Protein AF-A0A951L3A8-F1 (afdb_monomer_lite)
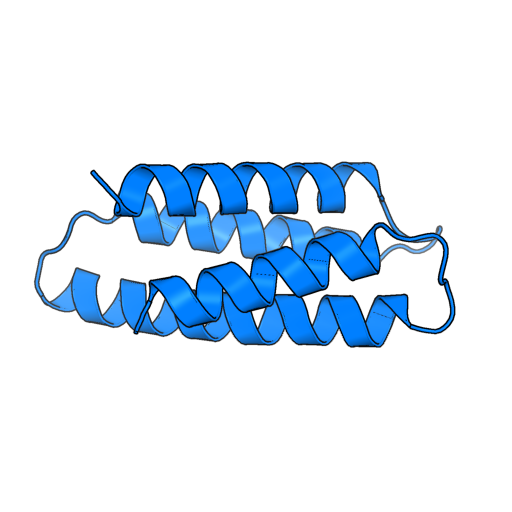
Radius of gyration: 13.27 Å; chains: 1; bounding box: 36×20×39 Å

pLDDT: mean 76.81, std 11.12, range [34.44, 88.5]

Sequence (96 aa):
MTALACRAALAALDRALEDRPDKIYDDLAAAVRCLVQLRSELTAKRREDAPGRQLERCNAILSMVVGGEYPLAGIRRERLQKARDELASLLDGQAC

Structure (mmCIF, N/CA/C/O backbone):
data_AF-A0A951L3A8-F1
#
_entry.id   AF-A0A951L3A8-F1
#
loop_
_atom_site.group_PDB
_atom_site.id
_atom_site.type_symbol
_atom_site.label_atom_id
_atom_site.label_alt_id
_atom_site.label_comp_id
_atom_site.label_asym_id
_atom_site.label_entity_id
_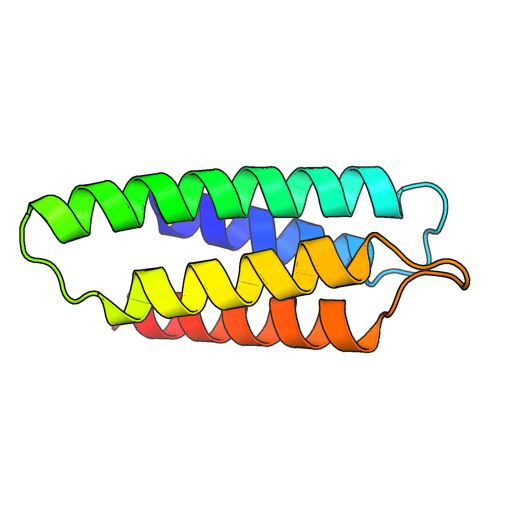atom_site.label_seq_id
_atom_site.pdbx_PDB_ins_code
_atom_site.Cartn_x
_atom_site.Cartn_y
_atom_site.Cartn_z
_atom_site.occupancy
_atom_site.B_iso_or_equiv
_atom_site.auth_seq_id
_atom_site.auth_comp_id
_atom_site.auth_asym_id
_atom_site.auth_atom_id
_atom_site.pdbx_PDB_model_num
ATOM 1 N N . MET A 1 1 ? -17.120 4.419 3.493 1.00 49.50 1 MET A N 1
ATOM 2 C CA . MET A 1 1 ? -16.286 4.923 2.372 1.00 49.50 1 MET A CA 1
ATOM 3 C C . MET A 1 1 ? -14.868 4.339 2.341 1.00 49.50 1 MET A C 1
ATOM 5 O O . MET A 1 1 ? -14.277 4.309 1.272 1.00 49.50 1 MET A O 1
ATOM 9 N N . THR A 1 2 ? -14.356 3.795 3.451 1.00 58.69 2 THR A N 1
ATOM 10 C CA . THR A 1 2 ? -12.986 3.264 3.617 1.00 58.69 2 THR A CA 1
ATOM 11 C C . THR A 1 2 ? -12.571 2.212 2.572 1.00 58.69 2 THR A C 1
ATOM 13 O O . THR A 1 2 ? -11.464 2.260 2.047 1.00 58.69 2 THR A O 1
ATOM 16 N N . ALA A 1 3 ? -13.486 1.324 2.163 1.00 63.91 3 ALA A N 1
ATOM 17 C CA . ALA A 1 3 ? -13.203 0.293 1.158 1.00 63.91 3 ALA A CA 1
ATOM 18 C C . ALA A 1 3 ? -12.909 0.843 -0.255 1.00 63.91 3 ALA A C 1
ATOM 20 O O . ALA A 1 3 ? -12.250 0.173 -1.048 1.00 63.91 3 ALA A O 1
ATOM 21 N N . LEU A 1 4 ? -13.390 2.048 -0.597 1.00 68.31 4 LEU A N 1
ATOM 22 C CA . LEU A 1 4 ? -13.184 2.634 -1.927 1.00 68.31 4 LEU A CA 1
ATOM 23 C C . LEU A 1 4 ? -11.757 3.183 -2.080 1.00 68.31 4 LEU A C 1
ATOM 25 O O . LEU A 1 4 ? -11.110 2.918 -3.090 1.00 68.31 4 LEU A O 1
ATOM 29 N N . ALA A 1 5 ? -11.248 3.878 -1.056 1.00 67.00 5 ALA A N 1
ATOM 30 C CA . ALA A 1 5 ? -9.882 4.405 -1.035 1.00 67.00 5 ALA A CA 1
ATOM 31 C C . ALA A 1 5 ? -8.839 3.277 -1.026 1.00 67.00 5 ALA A C 1
ATOM 33 O O . ALA A 1 5 ? -7.860 3.335 -1.766 1.00 67.00 5 ALA A O 1
ATOM 34 N N . CYS A 1 6 ? -9.089 2.210 -0.259 1.00 72.69 6 CYS A N 1
ATOM 35 C CA . CYS A 1 6 ? -8.241 1.021 -0.258 1.00 72.69 6 CYS A CA 1
ATOM 36 C C . CYS A 1 6 ? -8.205 0.325 -1.630 1.00 72.69 6 CYS A C 1
ATOM 38 O O . CYS A 1 6 ? -7.130 -0.031 -2.102 1.00 72.69 6 CYS A O 1
ATOM 40 N N . ARG A 1 7 ? -9.355 0.167 -2.306 1.00 80.06 7 ARG A N 1
ATOM 41 C CA . ARG A 1 7 ? -9.405 -0.411 -3.663 1.00 80.06 7 ARG A CA 1
ATOM 42 C C . ARG A 1 7 ? -8.690 0.453 -4.700 1.00 80.06 7 ARG A C 1
ATOM 44 O O . ARG A 1 7 ? -8.005 -0.083 -5.563 1.00 80.06 7 ARG A O 1
ATOM 51 N N . ALA A 1 8 ? -8.816 1.776 -4.605 1.00 80.19 8 ALA A N 1
ATOM 52 C CA . ALA A 1 8 ? -8.109 2.699 -5.489 1.00 80.19 8 ALA A CA 1
ATOM 53 C C . ALA A 1 8 ? -6.584 2.646 -5.280 1.00 80.19 8 ALA A C 1
ATOM 55 O O . ALA A 1 8 ? -5.842 2.621 -6.261 1.00 80.19 8 ALA A O 1
ATOM 56 N N . ALA A 1 9 ? -6.126 2.558 -4.025 1.00 78.12 9 ALA A N 1
ATOM 57 C CA . ALA A 1 9 ? -4.717 2.348 -3.696 1.00 78.12 9 ALA A CA 1
ATOM 58 C C . ALA A 1 9 ? -4.198 1.005 -4.232 1.00 78.12 9 ALA A C 1
ATOM 60 O O . ALA A 1 9 ? -3.116 0.967 -4.811 1.00 78.12 9 ALA A O 1
ATOM 61 N N . LEU A 1 10 ? -4.978 -0.075 -4.097 1.00 84.88 10 LEU A N 1
ATOM 62 C CA . LEU A 1 10 ? -4.613 -1.392 -4.621 1.00 84.88 10 LEU A CA 1
ATOM 63 C C . LEU A 1 10 ? -4.448 -1.348 -6.145 1.00 84.88 10 LEU A C 1
ATOM 65 O O . LEU A 1 10 ? -3.405 -1.732 -6.656 1.00 84.88 10 LEU A O 1
ATOM 69 N N . ALA A 1 11 ? -5.424 -0.775 -6.853 1.00 84.56 11 ALA A N 1
ATOM 70 C CA . ALA A 1 11 ? -5.368 -0.639 -8.305 1.00 84.56 11 ALA A CA 1
ATOM 71 C C . ALA A 1 11 ? -4.199 0.245 -8.773 1.00 84.56 11 ALA A C 1
ATOM 73 O O . ALA A 1 11 ? -3.653 0.021 -9.848 1.00 84.56 11 ALA A O 1
ATOM 74 N N . ALA A 1 12 ? -3.817 1.264 -7.998 1.00 82.62 12 ALA A N 1
ATOM 75 C CA . ALA A 1 12 ? -2.648 2.089 -8.296 1.00 82.62 12 ALA A CA 1
ATOM 76 C C . ALA A 1 12 ? -1.331 1.325 -8.092 1.00 82.62 12 ALA A C 1
ATOM 78 O O . ALA A 1 12 ? -0.434 1.431 -8.922 1.00 82.62 12 ALA A O 1
ATOM 79 N N . LEU A 1 13 ? -1.234 0.507 -7.039 1.00 81.50 13 LEU A N 1
ATOM 80 C CA . LEU A 1 13 ? -0.076 -0.363 -6.816 1.00 81.50 13 LEU A CA 1
ATOM 81 C C . LEU A 1 13 ? 0.031 -1.462 -7.878 1.00 81.50 13 LEU A C 1
ATOM 83 O O . LEU A 1 13 ? 1.130 -1.708 -8.364 1.00 81.50 13 LEU A O 1
ATOM 87 N N . ASP A 1 14 ? -1.089 -2.068 -8.284 1.00 85.44 14 ASP A N 1
ATOM 88 C CA . ASP A 1 14 ? -1.119 -3.048 -9.376 1.00 85.44 14 ASP A CA 1
ATOM 89 C C . ASP A 1 14 ? -0.600 -2.414 -10.682 1.00 85.44 14 ASP A C 1
ATOM 91 O O . ASP A 1 14 ? 0.264 -2.985 -11.343 1.00 85.44 14 ASP A O 1
ATOM 95 N N . ARG A 1 15 ? -1.026 -1.182 -11.007 1.00 81.31 15 ARG A N 1
ATOM 96 C CA . ARG A 1 15 ? -0.522 -0.445 -12.181 1.00 81.31 15 ARG A CA 1
ATOM 97 C C . ARG A 1 15 ? 0.955 -0.066 -12.080 1.00 81.31 15 ARG A C 1
ATOM 99 O O . ARG A 1 15 ? 1.647 -0.129 -13.092 1.00 81.31 15 ARG A O 1
ATOM 106 N N . ALA A 1 16 ? 1.440 0.297 -10.891 1.00 76.75 16 ALA A N 1
ATOM 107 C CA . ALA A 1 16 ? 2.854 0.601 -10.653 1.00 76.75 16 ALA A CA 1
ATOM 108 C C . ALA A 1 16 ? 3.760 -0.642 -10.764 1.00 76.75 16 ALA A C 1
ATOM 110 O O . ALA A 1 16 ? 4.969 -0.512 -10.961 1.00 76.75 16 ALA A O 1
ATOM 111 N N . LEU A 1 17 ? 3.190 -1.842 -10.621 1.00 80.00 17 LEU A N 1
ATOM 112 C CA . LEU A 1 17 ? 3.882 -3.117 -10.815 1.00 80.00 17 LEU A CA 1
ATOM 113 C C . LEU A 1 17 ? 3.902 -3.567 -12.285 1.00 80.00 17 LEU A C 1
ATOM 115 O O . LEU A 1 17 ? 4.706 -4.434 -12.632 1.00 80.00 17 LEU A O 1
ATOM 119 N N . GLU A 1 18 ? 3.080 -2.971 -13.154 1.00 81.25 18 GLU A N 1
ATOM 120 C CA . GLU A 1 18 ? 3.158 -3.181 -14.603 1.00 81.25 18 GLU A CA 1
ATOM 121 C C . GLU A 1 18 ? 4.466 -2.600 -15.173 1.00 81.25 18 GLU A C 1
ATOM 123 O O . GLU A 1 18 ? 5.048 -1.651 -14.640 1.00 81.25 18 GLU A O 1
ATOM 128 N N . ASP A 1 19 ? 4.946 -3.152 -16.292 1.00 67.69 19 ASP A N 1
ATOM 129 C CA . ASP A 1 19 ? 6.183 -2.703 -16.943 1.00 67.69 19 ASP A CA 1
ATOM 130 C C . ASP A 1 19 ? 5.958 -1.410 -17.755 1.00 67.69 19 ASP A C 1
ATOM 132 O O . ASP A 1 19 ? 6.001 -1.396 -18.984 1.00 67.69 19 ASP A O 1
ATOM 136 N N . ARG A 1 20 ? 5.641 -0.315 -17.046 1.00 70.31 20 ARG A N 1
ATOM 137 C CA . ARG A 1 20 ? 5.384 1.031 -17.594 1.00 70.31 20 ARG A CA 1
ATOM 138 C C . ARG A 1 20 ? 6.210 2.096 -16.864 1.00 70.31 20 ARG A C 1
ATOM 140 O O . ARG A 1 20 ? 5.700 2.786 -15.976 1.00 70.31 20 ARG A O 1
ATOM 147 N N . PRO A 1 21 ? 7.505 2.231 -17.196 1.00 67.88 21 PRO A N 1
ATOM 148 C CA . PRO A 1 21 ? 8.416 3.130 -16.486 1.00 67.88 21 PRO A CA 1
ATOM 149 C C . PRO A 1 21 ? 8.047 4.617 -16.620 1.00 67.88 21 PRO A C 1
ATOM 151 O O . PRO A 1 21 ? 8.445 5.415 -15.778 1.00 67.88 21 PRO A O 1
ATOM 154 N N . ASP A 1 22 ? 7.272 4.994 -17.637 1.00 74.94 22 ASP A N 1
ATOM 155 C CA . ASP A 1 22 ? 6.795 6.359 -17.884 1.00 74.94 22 ASP A CA 1
ATOM 156 C C . ASP A 1 22 ? 5.665 6.794 -16.937 1.00 74.94 22 ASP A C 1
ATOM 158 O O . ASP A 1 22 ? 5.527 7.984 -16.666 1.00 74.94 22 ASP A O 1
ATOM 162 N N . LYS A 1 23 ? 4.880 5.848 -16.404 1.00 77.44 23 LYS A N 1
ATOM 163 C CA . LYS A 1 23 ? 3.702 6.138 -15.556 1.00 77.44 23 LYS A CA 1
ATOM 164 C C . LYS A 1 23 ? 3.872 5.765 -14.096 1.00 77.44 23 LYS A C 1
ATOM 166 O O . LYS A 1 23 ? 3.040 6.117 -13.264 1.00 77.44 23 LYS A O 1
ATOM 171 N N . ILE A 1 24 ? 4.963 5.083 -13.770 1.00 77.94 24 ILE A N 1
ATOM 172 C CA . ILE A 1 24 ? 5.177 4.522 -12.441 1.00 77.94 24 ILE A CA 1
ATOM 173 C C . ILE A 1 24 ? 5.168 5.587 -11.335 1.00 77.94 24 ILE A C 1
ATOM 175 O O . ILE A 1 24 ? 4.625 5.341 -10.265 1.00 77.94 24 ILE A O 1
ATOM 179 N N . TYR A 1 25 ? 5.683 6.792 -11.594 1.00 78.81 25 TYR A N 1
ATOM 180 C CA . TYR A 1 25 ? 5.645 7.891 -10.626 1.00 78.81 25 TYR A CA 1
ATOM 181 C C . TYR A 1 25 ? 4.228 8.435 -10.402 1.00 78.81 25 TYR A C 1
ATOM 183 O O . TYR A 1 25 ? 3.864 8.729 -9.265 1.00 78.81 25 TYR A O 1
ATOM 191 N N . ASP A 1 26 ? 3.409 8.523 -11.452 1.00 82.00 26 ASP A N 1
ATOM 192 C CA . ASP A 1 26 ? 2.012 8.955 -11.334 1.00 82.00 26 ASP A CA 1
ATOM 193 C C . ASP A 1 26 ? 1.171 7.919 -10.580 1.00 82.00 26 ASP A C 1
ATOM 195 O O . ASP A 1 26 ? 0.354 8.276 -9.722 1.00 82.00 26 ASP A O 1
ATOM 199 N N . ASP A 1 27 ? 1.403 6.633 -10.856 1.00 80.69 27 ASP A N 1
ATOM 200 C CA . ASP A 1 27 ? 0.739 5.521 -10.176 1.00 80.69 27 ASP A CA 1
ATOM 201 C C . ASP A 1 27 ? 1.148 5.433 -8.695 1.00 80.69 27 ASP A C 1
ATOM 203 O O . ASP A 1 27 ? 0.286 5.269 -7.826 1.00 80.69 27 ASP A O 1
ATOM 207 N N . LEU A 1 28 ? 2.430 5.638 -8.372 1.00 80.62 28 LEU A N 1
ATOM 208 C CA . LEU A 1 28 ? 2.898 5.696 -6.983 1.00 80.62 28 LEU A CA 1
ATOM 209 C C . LEU A 1 28 ? 2.344 6.918 -6.244 1.00 80.62 28 LEU A C 1
ATOM 211 O O . LEU A 1 28 ? 1.799 6.772 -5.146 1.00 80.62 28 LEU A O 1
ATOM 215 N N . ALA A 1 29 ? 2.336 8.092 -6.879 1.00 84.62 29 ALA A N 1
ATOM 216 C CA . ALA A 1 29 ? 1.724 9.286 -6.308 1.00 84.62 29 ALA A CA 1
ATOM 217 C C . ALA A 1 29 ? 0.218 9.091 -6.048 1.00 84.62 29 ALA A C 1
ATOM 219 O O . ALA A 1 29 ? -0.309 9.556 -5.033 1.00 84.62 29 ALA A O 1
ATOM 220 N N . ALA A 1 30 ? -0.500 8.396 -6.936 1.00 84.56 30 ALA A N 1
ATOM 221 C CA . ALA A 1 30 ? -1.899 8.033 -6.719 1.00 84.56 30 ALA A CA 1
ATOM 222 C C . ALA A 1 30 ? -2.065 7.079 -5.523 1.00 84.56 30 ALA A C 1
ATOM 224 O O . ALA A 1 30 ? -2.905 7.335 -4.656 1.00 84.56 30 ALA A O 1
ATOM 225 N N . ALA A 1 31 ? -1.230 6.039 -5.424 1.00 83.00 31 ALA A N 1
ATOM 226 C CA . ALA A 1 31 ? -1.237 5.108 -4.297 1.00 83.00 31 ALA A CA 1
ATOM 227 C C . ALA A 1 31 ? -0.977 5.825 -2.960 1.00 83.00 31 ALA A C 1
ATOM 229 O O . ALA A 1 31 ? -1.714 5.620 -1.992 1.00 83.00 31 ALA A O 1
ATOM 230 N N . VAL A 1 32 ? 0.011 6.725 -2.915 1.00 87.06 32 VAL A N 1
ATOM 231 C CA . VAL A 1 32 ? 0.337 7.527 -1.726 1.00 87.06 32 VAL A CA 1
ATOM 232 C C . VAL A 1 32 ? -0.845 8.398 -1.303 1.00 87.06 32 VAL A C 1
ATOM 234 O O . VAL A 1 32 ? -1.207 8.390 -0.125 1.00 87.06 32 VAL A O 1
ATOM 237 N N . ARG A 1 33 ? -1.494 9.112 -2.234 1.00 87.81 33 ARG A N 1
ATOM 238 C CA . ARG A 1 33 ? -2.669 9.948 -1.917 1.00 87.81 33 ARG A CA 1
ATOM 239 C C . ARG A 1 33 ? -3.800 9.124 -1.298 1.00 87.81 33 ARG A C 1
ATOM 241 O O . ARG A 1 33 ? -4.358 9.525 -0.276 1.00 87.81 33 ARG A O 1
ATOM 248 N N . CYS A 1 34 ? -4.096 7.956 -1.866 1.00 86.75 34 CYS A N 1
ATOM 249 C CA . CYS A 1 34 ? -5.126 7.064 -1.338 1.00 86.75 34 CYS A CA 1
ATOM 250 C C . CYS A 1 34 ? -4.770 6.520 0.059 1.00 86.75 34 CYS A C 1
ATOM 252 O O . CYS A 1 34 ? -5.626 6.503 0.946 1.00 86.75 34 CYS A O 1
ATOM 254 N N . LEU A 1 35 ? -3.511 6.137 0.294 1.00 84.81 35 LEU A N 1
ATOM 255 C CA . LEU A 1 35 ? -3.040 5.671 1.605 1.00 84.81 35 LEU A CA 1
ATOM 256 C C . LEU A 1 35 ? -3.066 6.781 2.666 1.00 84.81 35 LEU A C 1
ATOM 258 O O . LEU A 1 35 ? -3.434 6.535 3.814 1.00 84.81 35 LEU A O 1
ATOM 262 N N . VAL A 1 36 ? -2.725 8.017 2.295 1.00 88.50 36 VAL A N 1
ATOM 263 C CA . VAL A 1 36 ? -2.831 9.179 3.191 1.00 88.50 36 VAL A CA 1
ATOM 264 C C . VAL A 1 36 ? -4.285 9.431 3.588 1.00 88.50 36 VAL A C 1
ATOM 266 O O . VAL A 1 36 ? -4.553 9.693 4.763 1.00 88.50 36 VAL A O 1
ATOM 269 N N . GLN A 1 37 ? -5.226 9.315 2.648 1.00 87.56 37 GLN A N 1
ATOM 270 C CA . GLN A 1 37 ? -6.652 9.446 2.944 1.00 87.56 37 GLN A CA 1
ATOM 271 C C . GLN A 1 37 ? -7.131 8.345 3.901 1.00 87.56 37 GLN A C 1
ATOM 273 O O . GLN A 1 37 ? -7.758 8.652 4.916 1.00 87.56 37 GLN A O 1
ATOM 278 N N . LEU A 1 38 ? -6.758 7.087 3.644 1.00 84.00 38 LEU A N 1
ATOM 279 C CA . LEU A 1 38 ? -7.064 5.959 4.527 1.00 84.00 38 LEU A CA 1
ATOM 280 C C . LEU A 1 38 ? -6.522 6.181 5.948 1.00 84.00 38 LEU A C 1
ATOM 282 O O . LEU A 1 38 ? -7.241 5.988 6.929 1.00 84.00 38 LEU A O 1
ATOM 286 N N . ARG A 1 39 ? -5.272 6.637 6.077 1.00 87.31 39 ARG A N 1
ATOM 287 C CA . ARG A 1 39 ? -4.660 6.948 7.376 1.00 87.31 39 ARG A CA 1
ATOM 288 C C . ARG A 1 39 ? -5.435 8.029 8.129 1.00 87.31 39 ARG A C 1
ATOM 290 O O . ARG A 1 39 ? -5.607 7.913 9.343 1.00 87.31 39 ARG A O 1
ATOM 297 N N . SER A 1 40 ? -5.887 9.073 7.436 1.00 87.44 40 SER A N 1
ATOM 298 C CA . SER A 1 40 ? -6.686 10.146 8.039 1.00 87.44 40 SER A CA 1
ATOM 299 C C . SER A 1 40 ? -8.012 9.613 8.589 1.00 87.44 40 SER A C 1
ATOM 301 O O . SER A 1 40 ? -8.365 9.927 9.725 1.00 87.44 40 SER A O 1
ATOM 303 N N . GLU A 1 41 ? -8.693 8.732 7.849 1.00 83.81 41 GLU A N 1
ATOM 304 C CA . GLU A 1 41 ? -9.916 8.064 8.321 1.00 83.81 41 GLU A CA 1
ATOM 305 C C . GLU A 1 41 ? -9.654 7.164 9.540 1.00 83.81 41 GLU A C 1
ATOM 307 O O . GLU A 1 41 ? -10.388 7.219 10.525 1.00 83.81 41 GLU A O 1
ATOM 312 N N . LEU A 1 42 ? -8.590 6.354 9.512 1.00 82.69 42 LEU A N 1
ATOM 313 C CA . LEU A 1 42 ? -8.217 5.484 10.635 1.00 82.69 42 LEU A CA 1
ATOM 314 C C . LEU A 1 42 ? -7.809 6.285 11.879 1.00 82.69 42 LEU A C 1
ATOM 316 O O . LEU A 1 42 ? -8.090 5.876 13.003 1.00 82.69 42 LEU A O 1
ATOM 320 N N . THR A 1 43 ? -7.181 7.447 11.687 1.00 85.31 43 THR A N 1
ATOM 321 C CA . THR A 1 43 ? -6.847 8.374 12.776 1.00 85.31 43 THR A CA 1
ATOM 322 C C . THR A 1 43 ? -8.106 8.963 13.409 1.00 85.31 43 THR A C 1
ATOM 324 O O . THR A 1 43 ? -8.165 9.061 14.632 1.00 85.31 43 THR A O 1
ATOM 327 N N . ALA A 1 44 ? -9.115 9.324 12.607 1.00 84.25 44 ALA A N 1
ATOM 328 C CA . ALA A 1 44 ? -10.401 9.791 13.121 1.00 84.25 44 ALA A CA 1
ATOM 329 C C . ALA A 1 44 ? -11.085 8.703 13.966 1.00 84.25 44 ALA A C 1
ATOM 331 O O . ALA A 1 44 ? -11.404 8.952 15.122 1.00 84.25 44 ALA A O 1
ATOM 332 N N . LYS A 1 45 ? -11.160 7.466 13.457 1.00 79.50 45 LYS A N 1
ATOM 333 C CA . LYS A 1 45 ? -11.727 6.322 14.197 1.00 79.50 45 LYS A CA 1
ATOM 334 C C . LYS A 1 45 ? -10.969 5.999 15.487 1.00 79.50 45 LYS A C 1
ATOM 336 O O . LYS A 1 45 ? -11.579 5.663 16.492 1.00 79.50 45 LYS A O 1
ATOM 341 N N . ARG A 1 46 ? -9.637 6.126 15.502 1.00 79.44 46 ARG A N 1
ATOM 342 C CA . ARG A 1 46 ? -8.837 5.922 16.724 1.00 79.44 46 ARG A CA 1
ATOM 343 C C . ARG A 1 46 ? -9.165 6.946 17.815 1.00 79.44 46 ARG A C 1
ATOM 345 O O . ARG A 1 46 ? -9.069 6.622 18.991 1.00 79.44 46 ARG A O 1
ATOM 352 N N . ARG A 1 47 ? -9.539 8.176 17.445 1.00 77.81 47 ARG A N 1
ATOM 353 C CA . ARG A 1 47 ? -9.990 9.192 18.414 1.00 77.81 47 ARG A CA 1
ATOM 354 C C . ARG A 1 47 ? -11.354 8.851 19.024 1.00 77.81 47 ARG A C 1
ATOM 356 O O . ARG A 1 47 ? -11.668 9.365 20.087 1.00 77.81 47 ARG A O 1
ATOM 363 N N . GLU A 1 48 ? -12.108 7.968 18.376 1.00 79.38 48 GLU A N 1
ATOM 364 C CA . GLU A 1 48 ? -13.378 7.395 18.839 1.00 79.38 48 GLU A CA 1
ATOM 365 C C . GLU A 1 48 ? -13.176 6.034 19.551 1.00 79.38 48 GLU A C 1
ATOM 367 O O . GLU A 1 48 ? -14.115 5.258 19.680 1.00 79.38 48 GLU A O 1
ATOM 372 N N . ASP A 1 49 ? -11.949 5.743 20.008 1.00 72.38 49 ASP A N 1
ATOM 373 C CA . ASP A 1 49 ? -11.538 4.531 20.745 1.00 72.38 49 ASP A CA 1
ATOM 374 C C . ASP A 1 49 ? -11.513 3.218 19.928 1.00 72.38 49 ASP A C 1
ATOM 376 O O . ASP A 1 49 ? -11.505 2.110 20.466 1.00 72.38 49 ASP A O 1
ATOM 380 N N . ALA A 1 50 ? -11.435 3.311 18.595 1.00 64.25 50 ALA A N 1
ATOM 381 C CA . ALA A 1 50 ? -11.245 2.139 17.739 1.00 64.25 50 ALA A CA 1
ATOM 382 C C . ALA A 1 50 ? -9.811 1.553 17.835 1.00 64.25 50 ALA A C 1
ATOM 384 O O . ALA A 1 50 ? -8.832 2.299 17.974 1.00 64.25 50 ALA A O 1
ATOM 385 N N . PRO A 1 51 ? -9.636 0.223 17.674 1.00 63.97 51 PRO A N 1
ATOM 386 C CA . PRO A 1 51 ? -8.344 -0.446 17.836 1.00 63.97 51 PRO A CA 1
ATOM 387 C C . PRO A 1 51 ? -7.265 0.051 16.853 1.00 63.97 51 PRO A C 1
ATOM 389 O O . PRO A 1 51 ? -7.430 0.038 15.632 1.00 63.97 51 PRO A O 1
ATOM 392 N N . GLY A 1 52 ? -6.097 0.429 17.392 1.00 75.12 52 GLY A N 1
ATOM 393 C CA . GLY A 1 52 ? -5.002 1.089 16.659 1.00 75.12 52 GLY A CA 1
ATOM 394 C C . GLY A 1 52 ? -4.236 0.233 15.639 1.00 75.12 52 GLY A C 1
ATOM 395 O O . GLY A 1 52 ? -3.496 0.781 14.820 1.00 75.12 52 GLY A O 1
ATOM 396 N N . ARG A 1 53 ? -4.441 -1.091 15.627 1.00 79.94 53 ARG A N 1
ATOM 397 C CA . ARG A 1 53 ? -3.704 -2.039 14.767 1.00 79.94 53 ARG A CA 1
ATOM 398 C C . ARG A 1 53 ? -3.855 -1.731 13.270 1.00 79.94 53 ARG A C 1
ATOM 400 O O . ARG A 1 53 ? -2.916 -1.918 12.503 1.00 79.94 53 ARG A O 1
ATOM 407 N N . GLN A 1 54 ? -5.015 -1.235 12.836 1.00 79.62 54 GLN A N 1
ATOM 408 C CA . GLN A 1 54 ? -5.237 -0.869 11.429 1.00 79.62 54 GLN A CA 1
ATOM 409 C C . GLN A 1 54 ? -4.425 0.371 11.019 1.00 79.62 54 GLN A C 1
ATOM 411 O O . GLN A 1 54 ? -3.888 0.419 9.913 1.00 79.62 54 GLN A O 1
ATOM 416 N N . LEU A 1 55 ? -4.289 1.354 11.917 1.00 83.38 55 LEU A N 1
ATOM 417 C CA . LEU A 1 55 ? -3.506 2.568 11.675 1.00 83.38 55 LEU A CA 1
ATOM 418 C C . LEU A 1 55 ? -2.005 2.258 11.580 1.00 83.38 55 LEU A C 1
ATOM 420 O O . LEU A 1 55 ? -1.319 2.792 10.711 1.00 83.38 55 LEU A O 1
ATOM 424 N N . GLU A 1 56 ? -1.505 1.363 12.434 1.00 85.25 56 GLU A N 1
ATOM 425 C CA . GLU A 1 56 ? -0.116 0.890 12.390 1.00 85.25 56 GLU A CA 1
ATOM 426 C C . GLU A 1 56 ? 0.202 0.185 11.066 1.00 85.25 56 GLU A C 1
ATOM 428 O O . GLU A 1 56 ? 1.195 0.522 10.417 1.00 85.25 56 GLU A O 1
ATOM 433 N N . ARG A 1 57 ? -0.679 -0.718 10.609 1.00 84.06 57 ARG A N 1
ATOM 434 C CA . ARG A 1 57 ? -0.538 -1.381 9.300 1.00 84.06 57 ARG A CA 1
ATOM 435 C C . ARG A 1 57 ? -0.554 -0.376 8.146 1.00 84.06 57 ARG A C 1
ATOM 437 O O . ARG A 1 57 ? 0.300 -0.447 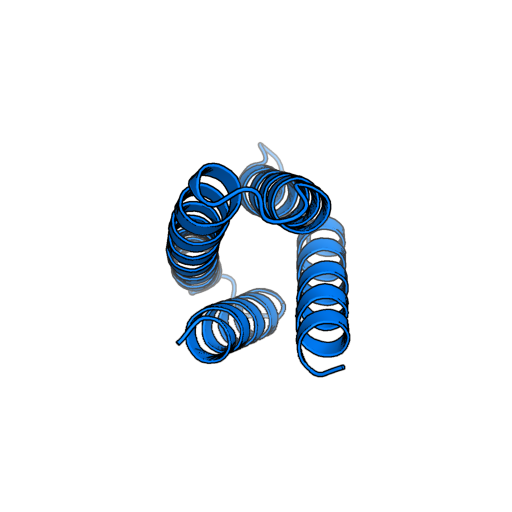7.268 1.00 84.06 57 ARG A O 1
ATOM 444 N N . CYS A 1 58 ? -1.466 0.598 8.172 1.00 85.56 58 CYS A N 1
ATOM 445 C CA . CYS A 1 58 ? -1.526 1.646 7.150 1.00 85.56 58 CYS A CA 1
ATOM 446 C C . CYS A 1 58 ? -0.238 2.485 7.097 1.00 85.56 58 CYS A C 1
ATOM 448 O O . CYS A 1 58 ? 0.247 2.803 6.011 1.00 85.56 58 CYS A O 1
ATOM 450 N N . ASN A 1 59 ? 0.341 2.822 8.253 1.00 86.19 59 ASN A N 1
ATOM 451 C CA . ASN A 1 59 ? 1.609 3.549 8.317 1.00 86.19 59 ASN A CA 1
ATOM 452 C C . ASN A 1 59 ? 2.771 2.720 7.754 1.00 86.19 59 ASN A C 1
ATOM 454 O O . ASN A 1 59 ? 3.575 3.254 6.993 1.00 86.19 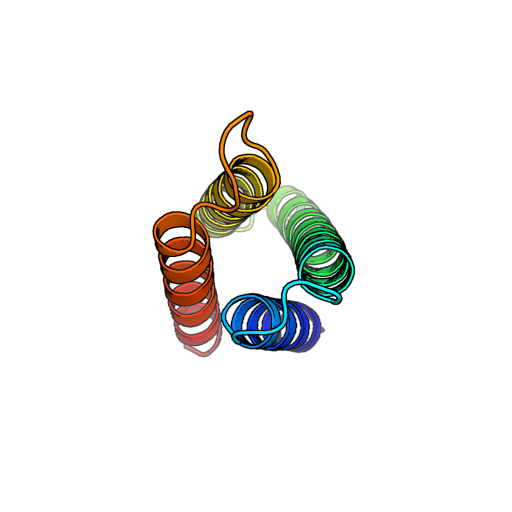59 ASN A O 1
ATOM 458 N N . ALA A 1 60 ? 2.829 1.421 8.063 1.00 87.75 60 ALA A N 1
ATOM 459 C CA . ALA A 1 60 ? 3.847 0.527 7.517 1.00 87.75 60 ALA A CA 1
ATOM 460 C C . ALA A 1 60 ? 3.769 0.435 5.982 1.00 87.75 60 ALA A C 1
ATOM 462 O O . ALA A 1 60 ? 4.795 0.535 5.308 1.00 87.75 60 ALA A O 1
ATOM 463 N N . ILE A 1 61 ? 2.559 0.308 5.422 1.00 86.12 61 ILE A N 1
ATOM 464 C CA . ILE A 1 61 ? 2.333 0.279 3.967 1.00 86.12 61 ILE A CA 1
ATOM 465 C C . ILE A 1 61 ? 2.798 1.589 3.323 1.00 86.12 61 ILE A C 1
ATOM 467 O O . ILE A 1 61 ? 3.557 1.558 2.356 1.00 86.12 61 ILE A O 1
ATOM 471 N N . LEU A 1 62 ? 2.421 2.739 3.891 1.00 86.69 62 LEU A N 1
ATOM 472 C CA . LEU A 1 62 ? 2.833 4.047 3.377 1.00 86.69 62 LEU A CA 1
ATOM 473 C C . LEU A 1 62 ? 4.363 4.201 3.359 1.00 86.69 62 LEU A C 1
ATOM 475 O O . LEU A 1 62 ? 4.924 4.652 2.362 1.00 86.69 62 LEU A O 1
ATOM 479 N N . SER A 1 63 ? 5.050 3.775 4.424 1.00 85.06 63 SER A N 1
ATOM 480 C CA . SER A 1 63 ? 6.516 3.788 4.479 1.00 85.06 63 SER A CA 1
ATOM 481 C C . SER A 1 63 ? 7.163 2.890 3.418 1.00 85.06 63 SER A C 1
ATOM 483 O O . SER A 1 63 ? 8.211 3.249 2.884 1.00 85.06 63 SER A O 1
ATOM 485 N N . MET A 1 64 ? 6.555 1.747 3.081 1.00 84.38 64 MET A N 1
ATOM 486 C CA . MET A 1 64 ? 7.059 0.860 2.025 1.00 84.38 64 MET A CA 1
ATOM 487 C C . MET A 1 64 ? 6.901 1.463 0.626 1.00 84.38 64 MET A C 1
ATOM 489 O O . MET A 1 64 ? 7.822 1.334 -0.178 1.00 84.38 64 MET A O 1
ATOM 493 N N . VAL A 1 65 ? 5.780 2.139 0.353 1.00 81.38 65 VAL A N 1
ATOM 494 C CA . VAL A 1 65 ? 5.525 2.798 -0.941 1.00 81.38 65 VAL A CA 1
ATOM 495 C C . VAL A 1 65 ? 6.474 3.980 -1.145 1.00 81.38 65 VAL A C 1
ATOM 497 O O . VAL A 1 65 ? 7.198 4.016 -2.137 1.00 81.38 65 VAL A O 1
ATOM 500 N N . VAL A 1 66 ? 6.574 4.881 -0.162 1.00 78.12 66 VAL A N 1
ATOM 501 C CA . VAL A 1 66 ? 7.494 6.036 -0.222 1.00 78.12 66 VAL A CA 1
ATOM 502 C C . VAL A 1 66 ? 8.959 5.578 -0.277 1.00 78.12 66 VAL A C 1
ATOM 504 O O . VAL A 1 66 ? 9.769 6.115 -1.026 1.00 78.12 66 VAL A O 1
ATOM 507 N N . GLY A 1 67 ? 9.312 4.524 0.464 1.00 73.31 67 GLY A N 1
ATOM 508 C CA . GLY A 1 67 ? 10.642 3.910 0.408 1.00 73.31 67 GLY A CA 1
ATOM 509 C C . GLY A 1 67 ? 10.914 3.074 -0.852 1.00 73.31 67 GLY A C 1
ATOM 510 O O . GLY A 1 67 ? 12.015 2.525 -0.976 1.00 73.31 67 GLY A O 1
ATOM 511 N N . GLY A 1 68 ? 9.923 2.911 -1.734 1.00 67.44 68 GLY A N 1
ATOM 512 C CA . GLY A 1 68 ? 10.024 2.269 -3.047 1.00 67.44 68 GLY A CA 1
ATOM 513 C C . GLY A 1 68 ? 10.121 3.267 -4.208 1.00 67.44 68 GLY A C 1
ATOM 514 O O . GLY A 1 68 ? 10.742 2.930 -5.216 1.00 67.44 68 GLY A O 1
ATOM 515 N N . GLU A 1 69 ? 9.577 4.483 -4.040 1.00 63.38 69 GLU A N 1
ATOM 516 C CA . GLU A 1 69 ? 9.656 5.610 -4.992 1.00 63.38 69 GLU A CA 1
ATOM 517 C C . GLU A 1 69 ? 11.085 6.133 -5.193 1.00 63.38 69 GLU A C 1
ATOM 519 O O . GLU A 1 69 ? 11.436 6.574 -6.286 1.00 63.38 69 GLU A O 1
ATOM 524 N N . TYR A 1 70 ? 11.922 6.057 -4.157 1.00 52.75 70 TYR A N 1
ATOM 525 C CA . TYR A 1 70 ? 13.326 6.448 -4.234 1.00 52.75 70 TYR A CA 1
ATOM 526 C C . TYR A 1 70 ? 14.223 5.217 -4.224 1.00 52.75 70 TYR A C 1
ATOM 528 O O . TYR A 1 70 ? 14.301 4.488 -3.228 1.00 52.75 70 TYR A O 1
ATOM 536 N N . PRO A 1 71 ? 15.039 5.063 -5.273 1.00 57.53 71 PRO A N 1
ATOM 537 C CA . PRO A 1 71 ? 16.447 5.080 -4.931 1.00 57.53 71 PRO A CA 1
ATOM 538 C C . PRO A 1 71 ? 17.312 5.777 -5.972 1.00 57.53 71 PRO A C 1
ATOM 540 O O . PRO A 1 71 ? 16.987 5.895 -7.148 1.00 57.53 71 PRO A O 1
ATOM 543 N N . LEU A 1 72 ? 18.527 6.048 -5.519 1.00 48.44 72 LEU A N 1
ATOM 544 C CA . LEU A 1 72 ? 19.742 6.260 -6.302 1.00 48.44 72 LEU A CA 1
ATOM 545 C C . LEU A 1 72 ? 20.045 5.131 -7.339 1.00 48.44 72 LEU A C 1
ATOM 547 O O . LEU A 1 72 ? 21.132 5.129 -7.901 1.00 48.44 72 LEU A O 1
ATOM 551 N N . ALA A 1 73 ? 19.143 4.155 -7.569 1.00 54.19 73 ALA A N 1
ATOM 552 C CA . ALA A 1 73 ? 19.367 2.935 -8.367 1.00 54.19 73 ALA A CA 1
ATOM 553 C C . ALA A 1 73 ? 18.114 2.313 -9.060 1.00 54.19 73 ALA A C 1
ATOM 555 O O . ALA A 1 73 ? 18.190 1.176 -9.514 1.00 54.19 73 ALA A O 1
ATOM 556 N N . GLY A 1 74 ? 16.964 3.005 -9.148 1.00 59.44 74 GLY A N 1
ATOM 557 C CA . GLY A 1 74 ? 15.727 2.474 -9.771 1.00 59.44 74 GLY A CA 1
ATOM 558 C C . GLY A 1 74 ? 14.737 1.740 -8.838 1.00 59.44 74 GLY A C 1
ATOM 559 O O . GLY A 1 74 ? 15.089 1.224 -7.784 1.00 59.44 74 GLY A O 1
ATOM 560 N N . ILE A 1 75 ? 13.454 1.721 -9.205 1.00 64.88 75 ILE A N 1
ATOM 561 C CA . ILE A 1 75 ? 12.330 1.347 -8.322 1.00 64.88 75 ILE A CA 1
ATOM 562 C C . ILE A 1 75 ? 12.442 -0.083 -7.771 1.00 64.88 75 ILE A C 1
ATOM 564 O O . ILE A 1 75 ? 12.598 -1.056 -8.510 1.00 64.88 75 ILE A O 1
ATOM 568 N N . ARG A 1 76 ? 12.299 -0.227 -6.445 1.00 73.25 76 ARG A N 1
ATOM 569 C CA . ARG A 1 76 ? 12.351 -1.530 -5.759 1.00 73.25 76 ARG A CA 1
ATOM 570 C C . ARG A 1 76 ? 11.006 -2.251 -5.851 1.00 73.25 76 ARG A C 1
ATOM 572 O O . ARG A 1 76 ? 10.222 -2.223 -4.902 1.00 73.25 76 ARG A O 1
ATOM 579 N N . ARG A 1 77 ? 10.763 -2.926 -6.978 1.00 74.94 77 ARG A N 1
ATOM 580 C CA . ARG A 1 77 ? 9.520 -3.675 -7.268 1.00 74.94 77 ARG A CA 1
ATOM 581 C C . ARG A 1 77 ? 9.086 -4.623 -6.142 1.00 74.94 77 ARG A C 1
ATOM 583 O O . ARG A 1 77 ? 7.912 -4.644 -5.797 1.00 74.94 77 ARG A O 1
ATOM 590 N N . GLU A 1 78 ? 10.019 -5.314 -5.487 1.00 80.25 78 GLU A N 1
ATOM 591 C CA . GLU A 1 78 ? 9.717 -6.193 -4.341 1.00 80.25 78 GLU A CA 1
ATOM 592 C C . GLU A 1 78 ? 9.030 -5.464 -3.171 1.00 80.25 78 GLU A C 1
ATOM 594 O O . GLU A 1 78 ? 8.151 -6.019 -2.512 1.00 80.25 78 GLU A O 1
ATOM 599 N N . ARG A 1 79 ? 9.395 -4.200 -2.910 1.00 79.81 79 ARG A N 1
ATOM 600 C CA . ARG A 1 79 ? 8.762 -3.397 -1.849 1.00 79.81 79 ARG A CA 1
ATOM 601 C C . ARG A 1 79 ? 7.347 -2.981 -2.226 1.00 79.81 79 ARG A C 1
ATOM 603 O O . ARG A 1 79 ? 6.476 -2.973 -1.360 1.00 79.81 79 ARG A O 1
ATOM 610 N N . LEU A 1 80 ? 7.124 -2.659 -3.499 1.00 80.88 80 LEU A N 1
ATOM 611 C CA . LEU A 1 80 ? 5.798 -2.323 -4.013 1.00 80.88 80 LEU A CA 1
ATOM 612 C C . LEU A 1 80 ? 4.870 -3.538 -3.978 1.00 80.88 80 LEU A C 1
ATOM 614 O O . LEU A 1 80 ? 3.739 -3.418 -3.515 1.00 80.88 80 LEU A O 1
ATOM 618 N N . GLN A 1 81 ? 5.379 -4.714 -4.355 1.00 85.56 81 GLN A N 1
ATOM 619 C CA . GLN A 1 81 ? 4.644 -5.975 -4.263 1.00 85.56 81 GLN A CA 1
ATOM 620 C C . GLN A 1 81 ? 4.222 -6.258 -2.817 1.00 85.56 81 GLN A C 1
ATOM 622 O O . GLN A 1 81 ? 3.045 -6.473 -2.538 1.00 85.56 81 GLN A O 1
ATOM 627 N N . LYS A 1 82 ? 5.155 -6.139 -1.867 1.00 85.75 82 LYS A N 1
ATOM 628 C CA . LYS A 1 82 ? 4.849 -6.318 -0.443 1.00 85.75 82 LYS A CA 1
ATOM 629 C C . LYS A 1 82 ? 3.811 -5.313 0.071 1.00 85.75 82 LYS A C 1
ATOM 631 O O . LYS A 1 82 ? 2.927 -5.685 0.839 1.00 85.75 82 LYS A O 1
ATOM 636 N N . ALA A 1 83 ? 3.901 -4.048 -0.343 1.00 84.75 83 ALA A N 1
ATOM 637 C CA . ALA A 1 83 ? 2.923 -3.026 0.027 1.00 84.75 83 ALA A CA 1
ATOM 638 C C . ALA A 1 83 ? 1.519 -3.347 -0.509 1.00 84.75 83 ALA A C 1
ATOM 640 O O . ALA A 1 83 ? 0.533 -3.170 0.209 1.00 84.75 83 ALA A O 1
ATOM 641 N N . ARG A 1 84 ? 1.439 -3.859 -1.741 1.00 88.31 84 ARG A N 1
ATOM 642 C CA . ARG A 1 84 ? 0.195 -4.302 -2.375 1.00 88.31 84 ARG A CA 1
ATOM 643 C C . ARG A 1 84 ? -0.432 -5.471 -1.619 1.00 88.31 84 ARG A C 1
ATOM 645 O O . ARG A 1 84 ? -1.624 -5.426 -1.323 1.00 88.31 84 ARG A O 1
ATOM 652 N N . ASP A 1 85 ? 0.358 -6.479 -1.264 1.00 88.00 85 ASP A N 1
ATOM 653 C CA . ASP A 1 85 ? -0.146 -7.679 -0.586 1.00 88.00 85 ASP A CA 1
ATOM 654 C C . ASP A 1 85 ? -0.621 -7.385 0.847 1.00 88.00 85 ASP A C 1
ATOM 656 O O . ASP A 1 85 ? -1.674 -7.865 1.271 1.00 88.00 85 ASP A O 1
ATOM 660 N N . GLU A 1 86 ? 0.082 -6.514 1.575 1.00 85.69 86 GLU A N 1
ATOM 661 C CA . GLU A 1 86 ? -0.367 -6.041 2.892 1.00 85.69 86 GLU A CA 1
ATOM 662 C C . GLU A 1 86 ? -1.657 -5.214 2.812 1.00 85.69 86 GLU A C 1
ATOM 664 O O . GLU A 1 86 ? -2.527 -5.335 3.680 1.00 85.69 86 GLU A O 1
ATOM 669 N N . LEU A 1 87 ? -1.817 -4.395 1.765 1.00 84.25 87 LEU A N 1
ATOM 670 C CA . LEU A 1 87 ? -3.043 -3.630 1.541 1.00 84.25 87 LEU A CA 1
ATOM 671 C C . LEU A 1 87 ? -4.231 -4.539 1.186 1.00 84.25 87 LEU A C 1
ATOM 673 O O . LEU A 1 87 ? -5.333 -4.308 1.686 1.00 84.25 87 LEU A O 1
ATOM 677 N N . ALA A 1 88 ? -4.011 -5.582 0.380 1.00 85.69 88 ALA A N 1
ATOM 678 C CA . ALA A 1 88 ? -5.021 -6.600 0.089 1.00 85.69 88 ALA A CA 1
ATOM 679 C C . ALA A 1 88 ? -5.471 -7.318 1.372 1.00 85.69 88 ALA A C 1
ATOM 681 O O . ALA A 1 88 ? -6.659 -7.362 1.679 1.00 85.69 88 ALA A O 1
ATOM 682 N N . SER A 1 89 ? -4.520 -7.761 2.198 1.00 84.44 89 SER A N 1
ATOM 683 C CA . SER A 1 89 ? -4.821 -8.385 3.492 1.00 84.44 89 SER A CA 1
ATOM 684 C C . SER A 1 89 ? -5.576 -7.449 4.449 1.00 84.44 89 SER A C 1
ATOM 686 O O . SER A 1 89 ? -6.404 -7.895 5.247 1.00 84.44 89 SER A O 1
ATOM 688 N N . LEU A 1 90 ? -5.297 -6.143 4.404 1.00 79.12 90 LEU A N 1
ATOM 689 C CA . LEU A 1 90 ? -6.013 -5.150 5.207 1.00 79.12 90 LEU A CA 1
ATOM 690 C C . LEU A 1 90 ? -7.465 -4.961 4.739 1.00 79.12 90 LEU A C 1
ATOM 692 O O . LEU A 1 90 ? -8.336 -4.752 5.580 1.00 79.12 90 LEU A O 1
ATOM 696 N N . LEU A 1 91 ? -7.725 -5.063 3.432 1.00 75.00 91 LEU A N 1
ATOM 697 C CA . LEU A 1 91 ? -9.071 -5.048 2.853 1.00 75.00 91 LEU A CA 1
ATOM 698 C C . LEU A 1 91 ? -9.884 -6.283 3.248 1.00 75.00 91 LEU A C 1
ATOM 700 O O . LEU A 1 91 ? -11.026 -6.138 3.684 1.00 75.00 91 LEU A O 1
ATOM 704 N N . ASP A 1 92 ? -9.286 -7.469 3.152 1.00 73.12 92 ASP A N 1
ATOM 705 C CA . ASP A 1 92 ? -9.949 -8.728 3.509 1.00 73.12 92 ASP A CA 1
ATOM 706 C C . ASP A 1 92 ? -10.288 -8.774 5.007 1.00 73.12 92 ASP A C 1
ATOM 708 O O . ASP A 1 92 ? -11.370 -9.202 5.399 1.00 73.12 92 ASP A O 1
ATOM 712 N N . GLY A 1 93 ? -9.407 -8.234 5.858 1.00 60.81 93 GLY A N 1
ATOM 713 C CA . GLY A 1 93 ? -9.642 -8.110 7.300 1.00 60.81 93 GLY A CA 1
ATOM 714 C C . GLY A 1 93 ? -10.599 -6.984 7.724 1.00 60.81 93 GLY A C 1
ATOM 715 O O . GLY A 1 93 ? -10.889 -6.876 8.911 1.00 60.81 93 GLY A O 1
ATOM 716 N N . GLN A 1 94 ? -11.056 -6.126 6.803 1.00 51.34 94 GLN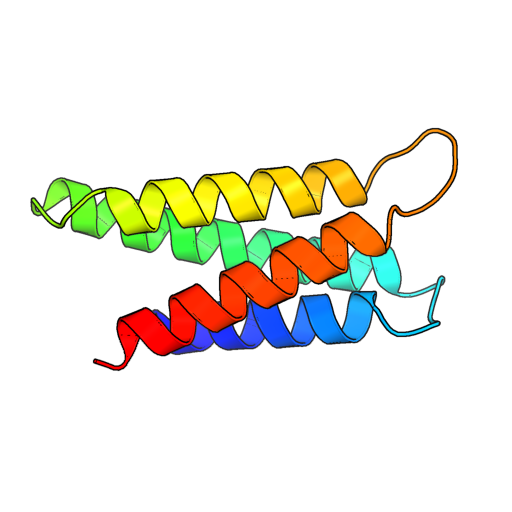 A N 1
ATOM 717 C CA . GLN A 1 94 ? -12.101 -5.115 7.044 1.00 51.34 94 GLN A CA 1
ATOM 718 C C . GLN A 1 94 ? -13.502 -5.584 6.611 1.00 51.34 94 GLN A C 1
ATOM 720 O O . GLN A 1 94 ? -14.478 -4.898 6.913 1.00 51.34 94 GLN A O 1
ATOM 725 N N . ALA A 1 95 ? -13.598 -6.697 5.874 1.00 47.16 95 ALA A N 1
ATOM 726 C CA . ALA A 1 95 ? -14.852 -7.255 5.365 1.00 47.16 95 ALA A CA 1
ATOM 727 C C . ALA A 1 95 ? -15.483 -8.322 6.288 1.00 47.16 95 ALA A C 1
ATOM 729 O O . ALA A 1 95 ? -16.617 -8.725 6.028 1.00 47.16 95 ALA A O 1
ATOM 730 N N . CYS A 1 96 ? -14.776 -8.740 7.345 1.00 34.44 96 CYS A N 1
ATOM 731 C CA . CYS A 1 96 ? -15.269 -9.612 8.417 1.00 34.44 96 CYS A CA 1
ATOM 732 C C . CYS A 1 96 ? -15.584 -8.817 9.687 1.00 34.44 96 CYS A C 1
ATOM 734 O O . CYS A 1 96 ? -14.775 -7.926 10.039 1.00 34.44 96 CYS A O 1
#

Secondary structure (DSSP, 8-state):
-HHHHHHHHHHHHHHHHSS-TTTHHHHHHHHHHHHHHHHHHHHHHHHTT--THHHHHHHHHHHHHHHHH--TT---HHHHHHHHHHHHHHHHTT--

Foldseek 3Di:
DLLVLLVQLLVLLVVLLPPDPPCNLVSLVSNLVSLVVNLVVLVVV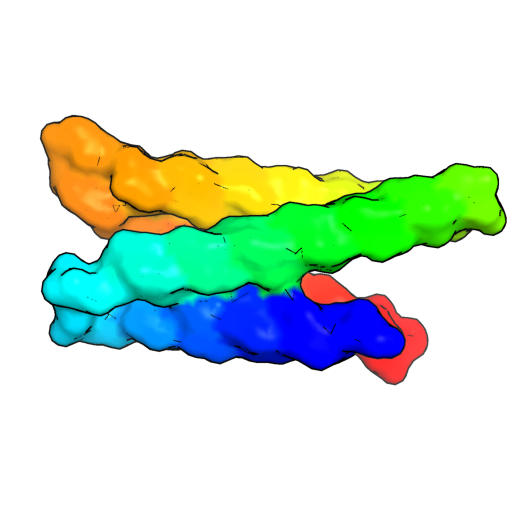VVVVDDCPLNVLSVVLNCLSVVQSDDPPHGDSVSSVVSSVSSVVSSVVVVD